Protein AF-A0A2R6T987-F1 (afdb_monomer)

Mean predicted aligned error: 4.91 Å

Sequence (135 aa):
MEARSQEVLDRIGKDTTLEQVKEFVEMAKDVGLDVLCSFMFPHPFDTKETIEEQKEFMKELSEMGAKETMSFTIPYPETYYYEYLDELGINFFADSWDEFDAKHLIIDTKNLTKQELEQELKDLVDEVGLETFKT

pLDDT: mean 88.01, std 11.92, range [30.66, 97.44]

Solvent-accessible surface area (backbone atoms only — not comparable to full-atom values): 7847 Å² total; per-residue (Å²): 90,56,63,66,47,60,71,56,28,54,74,73,70,43,98,70,52,73,65,59,50,51,54,48,48,51,58,37,45,76,74,71,45,88,46,78,46,41,30,49,41,72,56,49,81,45,43,76,63,53,49,50,53,32,48,55,48,54,44,52,43,43,75,69,63,37,43,78,47,76,34,30,53,66,63,47,85,95,32,72,58,44,76,38,22,79,83,48,31,43,50,76,60,74,96,50,78,82,51,75,66,34,78,44,88,38,46,33,32,70,70,37,52,48,71,54,49,53,50,52,48,51,52,42,34,71,71,64,64,58,83,74,83,80,126

Structure (mmCIF, N/CA/C/O backbone):
data_AF-A0A2R6T987-F1
#
_entry.id   AF-A0A2R6T987-F1
#
loop_
_atom_site.group_PDB
_atom_site.id
_atom_site.type_symbol
_atom_site.label_atom_id
_atom_site.label_alt_id
_atom_site.label_comp_id
_atom_site.label_asym_id
_atom_site.label_entity_id
_atom_site.label_seq_id
_atom_site.pdbx_PDB_ins_code
_atom_site.Cartn_x
_atom_site.Cartn_y
_atom_site.Cartn_z
_atom_site.occupancy
_atom_site.B_iso_or_equiv
_atom_site.auth_seq_id
_atom_site.auth_comp_id
_atom_site.auth_asym_id
_atom_site.auth_atom_id
_atom_site.pdbx_PDB_model_num
ATOM 1 N N . MET A 1 1 ? -10.369 -2.923 0.483 1.00 58.88 1 MET A N 1
ATOM 2 C CA . MET A 1 1 ? -10.355 -1.527 0.012 1.00 58.88 1 MET A CA 1
ATOM 3 C C . MET A 1 1 ? -8.984 -1.285 -0.567 1.00 58.88 1 MET A C 1
ATOM 5 O O . MET A 1 1 ? -8.038 -1.073 0.166 1.00 58.88 1 MET A O 1
ATOM 9 N N . GLU A 1 2 ? -8.867 -1.350 -1.879 1.00 67.00 2 GLU A N 1
ATOM 10 C CA . GLU A 1 2 ? -7.562 -1.575 -2.500 1.00 67.00 2 GLU A CA 1
ATOM 11 C C . GLU A 1 2 ? -6.617 -0.366 -2.457 1.00 67.00 2 GLU A C 1
ATOM 13 O O . GLU A 1 2 ? -5.408 -0.542 -2.332 1.00 67.00 2 GLU A O 1
ATOM 18 N N . ALA A 1 3 ? -7.157 0.852 -2.531 1.00 60.28 3 ALA A N 1
ATOM 19 C CA . ALA A 1 3 ? -6.399 2.099 -2.612 1.00 60.28 3 ALA A CA 1
ATOM 20 C C . ALA A 1 3 ? -7.147 3.250 -1.921 1.00 60.28 3 ALA A C 1
ATOM 22 O O . ALA A 1 3 ? -8.367 3.179 -1.760 1.00 60.28 3 ALA A O 1
ATOM 23 N N . ARG A 1 4 ? -6.429 4.324 -1.555 1.00 72.12 4 ARG A N 1
ATOM 24 C CA . ARG A 1 4 ? -7.049 5.606 -1.170 1.00 72.12 4 ARG A CA 1
ATOM 25 C C . ARG A 1 4 ? -7.324 6.501 -2.377 1.00 72.12 4 ARG A C 1
ATOM 27 O O . ARG A 1 4 ? -8.366 7.136 -2.436 1.00 72.12 4 ARG A O 1
ATOM 34 N N . SER A 1 5 ? -6.372 6.633 -3.297 1.00 75.12 5 SER A N 1
ATOM 35 C CA . SER A 1 5 ? -6.511 7.604 -4.384 1.00 75.12 5 SER A CA 1
ATOM 36 C C . SER A 1 5 ? -7.767 7.295 -5.199 1.00 75.12 5 SER A C 1
ATOM 38 O O . SER A 1 5 ? -7.882 6.201 -5.750 1.00 75.12 5 SER A O 1
ATOM 40 N N . GLN A 1 6 ? -8.705 8.247 -5.273 1.00 73.94 6 GLN A N 1
ATOM 41 C CA . GLN A 1 6 ? -9.917 8.072 -6.077 1.00 73.94 6 GLN A CA 1
ATOM 42 C C . GLN A 1 6 ? -9.547 7.865 -7.548 1.00 73.94 6 GLN A C 1
ATOM 44 O O . GLN A 1 6 ? -10.148 7.038 -8.215 1.00 73.94 6 GLN A O 1
ATOM 49 N N . GLU A 1 7 ? -8.483 8.516 -8.027 1.00 72.50 7 GLU A N 1
ATOM 50 C CA . GLU A 1 7 ? -7.944 8.265 -9.365 1.00 72.50 7 GLU A CA 1
ATOM 51 C C . GLU A 1 7 ? -7.487 6.809 -9.529 1.00 72.50 7 GLU A C 1
ATOM 53 O O . GLU A 1 7 ? -7.749 6.197 -10.564 1.00 72.50 7 GLU A O 1
ATOM 58 N N . VAL A 1 8 ? -6.829 6.232 -8.519 1.00 68.50 8 VAL A N 1
ATOM 59 C CA . VAL A 1 8 ? -6.446 4.814 -8.542 1.00 68.50 8 VAL A CA 1
ATOM 60 C C . VAL A 1 8 ? -7.688 3.925 -8.495 1.00 68.50 8 VAL A C 1
ATOM 62 O O . VAL A 1 8 ? -7.793 3.029 -9.326 1.00 68.50 8 VAL A O 1
ATOM 65 N N . LEU A 1 9 ? -8.642 4.189 -7.594 1.00 71.75 9 LEU A N 1
ATOM 66 C CA . LEU A 1 9 ? -9.908 3.452 -7.468 1.00 71.75 9 LEU A CA 1
ATOM 67 C C . LEU A 1 9 ? -10.704 3.447 -8.782 1.00 71.75 9 LEU A C 1
ATOM 69 O O . LEU A 1 9 ? -11.111 2.381 -9.249 1.00 71.75 9 LEU A O 1
ATOM 73 N N . ASP A 1 10 ? -10.843 4.606 -9.420 1.00 74.44 10 ASP A N 1
ATOM 74 C CA . ASP A 1 10 ? -11.528 4.770 -10.701 1.00 74.44 10 ASP A CA 1
ATOM 75 C C . ASP A 1 10 ? -10.809 3.985 -11.809 1.00 74.44 10 ASP A C 1
ATOM 77 O O . ASP A 1 10 ? -11.446 3.290 -12.605 1.00 74.44 10 ASP A O 1
ATOM 81 N N . ARG A 1 11 ? -9.469 4.032 -11.839 1.00 69.19 11 ARG A N 1
ATOM 82 C CA . ARG A 1 11 ? -8.652 3.308 -12.829 1.00 69.19 11 ARG A CA 1
ATOM 83 C C . ARG A 1 11 ? -8.675 1.794 -12.647 1.00 69.19 11 ARG A C 1
ATOM 85 O O . ARG A 1 11 ? -8.593 1.081 -13.644 1.00 69.19 11 ARG A O 1
ATOM 92 N N . ILE A 1 12 ? -8.815 1.298 -11.418 1.00 69.06 12 ILE A N 1
ATOM 93 C CA . ILE A 1 12 ? -9.019 -0.136 -11.147 1.00 69.06 12 ILE A CA 1
ATOM 94 C C . ILE A 1 12 ? -10.503 -0.545 -11.233 1.00 69.06 12 ILE A C 1
ATOM 96 O O . ILE A 1 12 ? -10.845 -1.691 -10.940 1.00 69.06 12 ILE A O 1
ATOM 100 N N . GLY A 1 13 ? -11.392 0.374 -11.631 1.00 63.22 13 GLY A N 1
ATOM 101 C CA . GLY A 1 13 ? -12.810 0.108 -11.878 1.00 63.22 13 GLY A CA 1
ATOM 102 C C . GLY A 1 13 ? -13.654 -0.082 -10.616 1.00 63.22 13 GLY A C 1
ATOM 103 O O . GLY A 1 13 ? -14.635 -0.830 -10.643 1.00 63.22 13 GLY A O 1
ATOM 104 N N . LYS A 1 14 ? -13.278 0.545 -9.495 1.00 68.25 14 LYS A N 1
ATOM 105 C CA . LYS A 1 14 ? -14.034 0.512 -8.236 1.00 68.25 14 LYS A CA 1
ATOM 106 C C . LYS A 1 14 ? -14.879 1.773 -8.087 1.00 68.25 14 LYS A C 1
ATOM 108 O O . LYS A 1 14 ? -14.351 2.859 -7.901 1.00 68.25 14 LYS A O 1
ATOM 113 N N . ASP A 1 15 ? -16.196 1.595 -8.081 1.00 72.38 15 ASP A N 1
ATOM 114 C CA . ASP A 1 15 ? -17.166 2.648 -7.759 1.00 72.38 15 ASP A CA 1
ATOM 115 C C . ASP A 1 15 ? -17.361 2.715 -6.233 1.00 72.38 15 ASP A C 1
ATOM 117 O O . ASP A 1 15 ? -18.345 2.232 -5.671 1.00 72.38 15 ASP A O 1
ATOM 121 N N . THR A 1 16 ? -16.323 3.155 -5.523 1.00 76.31 16 THR A N 1
ATOM 122 C CA . THR A 1 16 ? -16.335 3.329 -4.063 1.00 76.31 16 THR A CA 1
ATOM 123 C C . THR A 1 16 ? -15.615 4.622 -3.722 1.00 76.31 16 THR A C 1
ATOM 125 O O . THR A 1 16 ? -14.523 4.853 -4.237 1.00 76.31 16 THR A O 1
ATOM 128 N N . THR A 1 17 ? -16.210 5.446 -2.861 1.00 81.75 17 THR A N 1
ATOM 129 C CA . THR A 1 17 ? -15.599 6.695 -2.386 1.00 81.75 17 THR A CA 1
ATOM 130 C C . THR A 1 17 ? -14.996 6.538 -0.995 1.00 81.75 17 THR A C 1
ATOM 132 O O . TH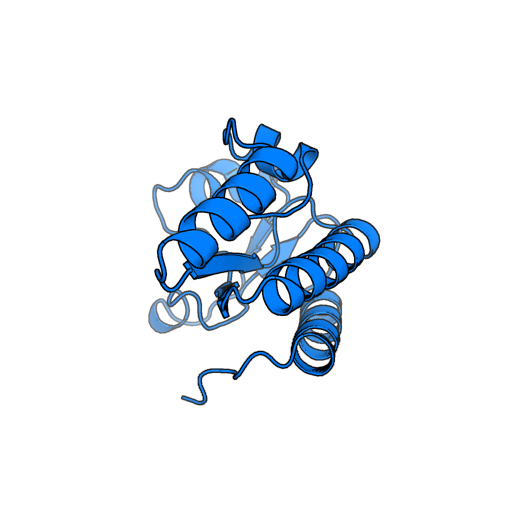R A 1 17 ? -15.363 5.646 -0.224 1.00 81.75 17 THR A O 1
ATOM 135 N N . LEU A 1 18 ? -14.078 7.437 -0.642 1.00 83.69 18 LEU A N 1
ATOM 136 C CA . LEU A 1 18 ? -13.470 7.465 0.690 1.00 83.69 18 LEU A CA 1
ATOM 137 C C . LEU A 1 18 ? -14.497 7.744 1.788 1.00 83.69 18 LEU A C 1
ATOM 139 O O . LEU A 1 18 ? -14.413 7.166 2.870 1.00 83.69 18 LEU A O 1
ATOM 143 N N . GLU A 1 19 ? -15.493 8.579 1.504 1.00 86.69 19 GLU A N 1
ATOM 144 C CA . GLU A 1 19 ? -16.604 8.859 2.413 1.00 86.69 19 GLU A CA 1
ATOM 145 C C . GLU A 1 19 ? -17.434 7.602 2.674 1.00 86.69 19 GLU A C 1
ATOM 147 O O . GLU A 1 19 ? -17.704 7.289 3.829 1.00 86.69 19 GLU A O 1
ATOM 152 N N . GLN A 1 20 ? -17.759 6.827 1.632 1.00 88.69 20 GLN A N 1
ATOM 153 C CA . GLN A 1 20 ? -18.503 5.573 1.792 1.00 88.69 20 GLN A CA 1
ATOM 154 C C . GLN A 1 20 ? -17.757 4.569 2.675 1.00 88.69 20 GLN A C 1
ATOM 156 O O . GLN A 1 20 ? -18.379 3.847 3.454 1.00 88.69 20 GLN A O 1
ATOM 161 N N . VAL A 1 21 ? -16.426 4.519 2.574 1.00 90.62 21 VAL A N 1
ATOM 162 C CA . VAL A 1 21 ? -15.601 3.670 3.441 1.00 90.62 21 VAL A CA 1
ATOM 163 C C . VAL A 1 21 ? -15.700 4.133 4.891 1.00 90.62 21 VAL A C 1
ATOM 165 O O . VAL A 1 21 ? -15.940 3.305 5.767 1.00 90.62 21 VAL A O 1
ATOM 168 N N . LYS A 1 22 ? -15.526 5.431 5.157 1.00 92.62 22 LYS A N 1
ATOM 169 C CA . LYS A 1 22 ? -15.593 5.981 6.520 1.00 92.62 22 LYS A CA 1
ATOM 170 C C . LYS A 1 22 ? -16.968 5.753 7.145 1.00 92.62 22 LYS A C 1
ATOM 172 O O . LYS A 1 22 ? -17.044 5.232 8.254 1.00 92.62 22 LYS A O 1
ATOM 177 N N . GLU A 1 23 ? -18.037 6.053 6.409 1.00 94.19 23 GLU A N 1
ATOM 178 C CA . GLU A 1 23 ? -19.414 5.797 6.844 1.00 94.19 23 GLU A CA 1
ATOM 179 C C . GLU A 1 23 ? -19.635 4.309 7.148 1.00 94.19 23 GLU A C 1
ATOM 181 O O . GLU A 1 23 ? -20.246 3.960 8.157 1.00 94.19 23 GLU A O 1
ATOM 186 N N . PHE A 1 24 ? -19.108 3.408 6.311 1.00 93.50 24 PHE A N 1
ATOM 187 C CA . PHE A 1 24 ? -19.188 1.971 6.565 1.00 93.50 24 PHE A CA 1
ATOM 188 C C . PHE A 1 24 ? -18.460 1.565 7.850 1.00 93.50 24 PHE A C 1
ATOM 190 O O . PHE A 1 24 ? -19.014 0.788 8.631 1.00 93.50 24 PHE A O 1
ATOM 197 N N . VAL A 1 25 ? -17.244 2.077 8.077 1.00 95.19 25 VAL A N 1
ATOM 198 C CA . VAL A 1 25 ? -16.495 1.804 9.310 1.00 95.19 25 VAL A CA 1
ATOM 199 C C . VAL A 1 25 ? -17.301 2.272 10.514 1.00 95.19 25 VAL A C 1
ATOM 201 O O . VAL A 1 25 ? -17.557 1.465 11.402 1.00 95.19 25 VAL A O 1
ATOM 204 N N . GLU A 1 26 ? -17.765 3.520 10.519 1.00 96.06 26 GLU A N 1
ATOM 205 C CA . GLU A 1 26 ? -18.559 4.088 11.613 1.00 96.06 26 GLU A CA 1
ATOM 206 C C . GLU A 1 26 ? -19.800 3.234 11.914 1.00 96.06 26 GLU A C 1
ATOM 208 O O . GLU A 1 26 ? -19.954 2.730 13.029 1.00 96.06 26 GLU A O 1
ATOM 213 N N . MET A 1 27 ? -20.621 2.949 10.897 1.00 97.12 27 MET A N 1
ATOM 214 C CA . MET A 1 27 ? -21.828 2.131 11.054 1.00 97.12 27 MET A CA 1
ATOM 215 C C . MET A 1 27 ? -21.529 0.721 11.578 1.00 97.12 27 MET A C 1
ATOM 217 O O . MET A 1 27 ? -22.274 0.194 12.405 1.00 97.12 27 MET A O 1
ATOM 221 N N . ALA A 1 28 ? -20.461 0.083 11.093 1.00 96.44 28 ALA A N 1
ATOM 222 C CA . ALA A 1 28 ? -20.080 -1.256 11.528 1.00 96.44 28 ALA A CA 1
ATOM 223 C C . ALA A 1 28 ? -19.586 -1.257 12.983 1.00 96.44 28 ALA A C 1
ATOM 225 O O . ALA A 1 28 ? -19.949 -2.152 13.755 1.00 96.44 28 ALA A O 1
ATOM 226 N N . LYS A 1 29 ? -18.807 -0.246 13.385 1.00 95.12 29 LYS A N 1
ATOM 227 C CA . LYS A 1 29 ? -18.343 -0.097 14.769 1.00 95.12 29 LYS A CA 1
ATOM 228 C C . LYS A 1 29 ? -19.497 0.184 15.731 1.00 95.12 29 LYS A C 1
ATOM 230 O O . LYS A 1 29 ? -19.518 -0.420 16.804 1.00 95.12 29 LYS A O 1
ATOM 235 N N . ASP A 1 30 ? -20.476 0.994 15.334 1.00 96.38 30 ASP A N 1
ATOM 236 C CA . ASP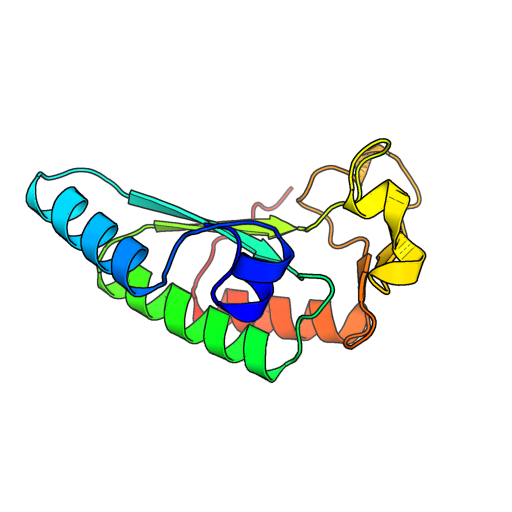 A 1 30 ? -21.659 1.320 16.146 1.00 96.38 30 ASP A CA 1
ATOM 237 C C . ASP A 1 30 ? -22.487 0.088 16.532 1.00 96.38 30 ASP A C 1
ATOM 239 O O . ASP A 1 30 ? -23.054 0.019 17.625 1.00 96.38 30 ASP A O 1
ATOM 243 N N . VAL A 1 31 ? -22.529 -0.922 15.660 1.00 97.44 31 VAL A N 1
ATOM 244 C CA . VAL A 1 31 ? -23.224 -2.192 15.927 1.00 97.44 31 VAL A CA 1
ATOM 245 C C . VAL A 1 31 ? -22.315 -3.266 16.539 1.00 97.44 31 VAL A C 1
ATOM 247 O O . VAL A 1 31 ? -22.745 -4.406 16.723 1.00 97.44 31 VAL A O 1
ATOM 250 N N . GLY A 1 32 ? -21.072 -2.917 16.885 1.00 95.81 32 GLY A N 1
ATOM 251 C CA . GLY A 1 32 ? -20.115 -3.798 17.555 1.00 95.81 32 GLY A CA 1
ATOM 252 C C . GLY A 1 32 ? -19.405 -4.800 16.641 1.00 95.81 32 GLY A C 1
ATOM 253 O O . GLY A 1 32 ? -18.925 -5.821 17.135 1.00 95.81 32 GLY A O 1
ATOM 254 N N . LEU A 1 33 ? -19.341 -4.547 15.329 1.00 96.62 33 LEU A N 1
ATOM 255 C CA . LEU A 1 33 ? -18.579 -5.376 14.393 1.00 96.62 33 LEU A CA 1
ATOM 256 C C . LEU A 1 33 ? -17.109 -4.943 14.327 1.00 96.62 33 LEU A C 1
ATOM 258 O O . LEU A 1 33 ? -16.763 -3.766 14.442 1.00 96.62 33 LEU A O 1
ATOM 262 N N . ASP A 1 34 ? -16.233 -5.919 14.102 1.00 94.69 34 ASP A N 1
ATOM 263 C CA . ASP A 1 34 ? -14.850 -5.660 13.711 1.00 94.69 34 ASP A CA 1
ATOM 264 C C . ASP A 1 34 ? -14.787 -5.359 12.211 1.00 94.69 34 ASP A C 1
ATOM 266 O O . ASP A 1 34 ? -15.421 -6.042 11.404 1.00 94.69 34 ASP A O 1
ATOM 270 N N . VAL A 1 35 ? -13.983 -4.362 11.840 1.00 94.12 35 VAL A N 1
ATOM 271 C CA . VAL A 1 35 ? -13.757 -3.982 10.444 1.00 94.12 35 VAL A CA 1
ATOM 272 C C . VAL A 1 35 ? -12.300 -4.228 10.088 1.00 94.12 35 VAL A C 1
ATOM 274 O O . VAL A 1 35 ? -11.406 -3.822 10.827 1.00 94.12 35 VAL A O 1
ATOM 277 N N . LEU A 1 36 ? -12.075 -4.897 8.958 1.00 92.50 36 LEU A N 1
ATOM 278 C CA . LEU A 1 36 ? -10.754 -5.121 8.382 1.00 92.50 36 LEU A CA 1
ATOM 279 C C . LEU A 1 36 ? -10.666 -4.406 7.029 1.00 92.50 36 LEU A C 1
ATOM 281 O O . LEU A 1 36 ? -11.334 -4.792 6.068 1.00 92.50 36 LEU A O 1
ATOM 285 N N . CYS A 1 37 ? -9.817 -3.392 6.948 1.00 91.25 37 CYS A N 1
ATOM 286 C CA . CYS A 1 37 ? -9.485 -2.666 5.734 1.00 91.25 37 CYS A CA 1
ATOM 287 C C . CYS A 1 37 ? -8.215 -3.270 5.121 1.00 91.25 37 CYS A C 1
ATOM 289 O O . CYS A 1 37 ? -7.116 -3.094 5.637 1.00 91.25 37 CYS A O 1
ATOM 291 N N . SER A 1 38 ? -8.365 -4.024 4.033 1.00 90.12 38 SER A N 1
ATOM 292 C CA . SER A 1 38 ? -7.238 -4.599 3.283 1.00 90.12 38 SER A CA 1
ATOM 293 C C . SER A 1 38 ? -6.876 -3.727 2.091 1.00 90.12 38 SER A C 1
ATOM 295 O O . SER A 1 38 ? -7.786 -3.422 1.322 1.00 90.12 38 SER A O 1
ATOM 297 N N . PHE A 1 39 ? -5.596 -3.370 1.960 1.00 91.50 39 PHE A N 1
ATOM 298 C CA . PHE A 1 39 ? -5.012 -2.515 0.925 1.00 91.50 39 PHE A CA 1
ATOM 299 C C . PHE A 1 39 ? -4.010 -3.274 0.047 1.00 91.50 39 PHE A C 1
ATOM 301 O O . PHE A 1 39 ? -3.385 -4.240 0.490 1.00 91.50 39 PHE A O 1
ATOM 308 N N . MET A 1 40 ? -3.795 -2.774 -1.170 1.00 92.25 40 MET A N 1
ATOM 309 C CA . MET A 1 40 ? -2.704 -3.203 -2.044 1.00 92.25 40 MET A CA 1
ATOM 310 C C . MET A 1 40 ? -1.609 -2.141 -2.123 1.00 92.25 40 MET A C 1
ATOM 312 O O . MET A 1 40 ? -1.897 -0.945 -2.038 1.00 92.25 40 MET A O 1
ATOM 316 N N . PHE A 1 41 ? -0.370 -2.594 -2.315 1.00 93.94 41 PHE A N 1
ATOM 317 C CA . PHE A 1 41 ? 0.795 -1.736 -2.513 1.00 93.94 41 PHE A CA 1
ATOM 318 C C . PHE A 1 41 ? 1.843 -2.391 -3.437 1.00 93.94 41 PHE A C 1
ATOM 320 O O . PHE A 1 41 ? 2.104 -3.583 -3.308 1.00 93.94 41 PHE A O 1
ATOM 327 N N . PRO A 1 42 ? 2.514 -1.650 -4.329 1.00 94.75 42 PRO A N 1
ATOM 328 C CA . PRO A 1 42 ? 2.072 -0.368 -4.864 1.00 94.75 42 PRO A CA 1
ATOM 329 C C . PRO A 1 42 ? 0.987 -0.558 -5.925 1.00 94.75 42 PRO A C 1
ATOM 331 O O . PRO A 1 42 ? 0.818 -1.644 -6.482 1.00 94.75 42 PRO A O 1
ATOM 334 N N . HIS A 1 43 ? 0.291 0.515 -6.274 1.00 93.25 43 HIS A N 1
ATOM 335 C CA . HIS A 1 43 ? -0.515 0.585 -7.489 1.00 93.25 43 HIS A CA 1
ATOM 336 C C . HIS A 1 43 ? 0.316 1.098 -8.670 1.00 93.25 43 HIS A C 1
ATOM 338 O O . HIS A 1 43 ? 1.246 1.881 -8.475 1.00 93.25 43 HIS A O 1
ATOM 344 N N . PRO A 1 44 ? -0.024 0.729 -9.921 1.00 91.19 44 PRO A N 1
ATOM 345 C CA . PRO A 1 44 ? 0.790 1.066 -11.097 1.00 91.19 44 PRO A CA 1
ATOM 346 C C . PRO A 1 44 ? 1.040 2.568 -11.301 1.00 91.19 44 PRO A C 1
ATOM 348 O O . PRO A 1 44 ? 2.048 2.969 -11.879 1.00 91.19 44 PRO A O 1
ATOM 351 N N . PHE A 1 45 ? 0.122 3.407 -10.819 1.00 90.19 45 PHE A N 1
ATOM 352 C CA . PHE A 1 45 ? 0.175 4.860 -10.973 1.00 90.19 45 PHE A CA 1
ATOM 353 C C . PHE A 1 45 ? 0.563 5.600 -9.696 1.00 90.19 45 PHE A C 1
ATOM 355 O O . PHE A 1 45 ? 0.537 6.830 -9.700 1.00 90.19 45 PHE A O 1
ATOM 362 N N . ASP A 1 46 ? 0.926 4.882 -8.632 1.00 92.50 46 ASP A N 1
ATOM 363 C CA . ASP A 1 46 ? 1.300 5.524 -7.380 1.00 92.50 46 ASP A CA 1
ATOM 364 C C . ASP A 1 46 ? 2.488 6.464 -7.561 1.00 92.50 46 ASP A C 1
ATOM 366 O O . ASP A 1 46 ? 3.411 6.221 -8.342 1.00 92.50 46 ASP A O 1
ATOM 370 N N . THR A 1 47 ? 2.449 7.562 -6.824 1.00 94.44 47 THR A N 1
ATOM 371 C CA . THR A 1 47 ? 3.556 8.489 -6.627 1.00 94.44 47 THR A CA 1
ATOM 372 C C . THR A 1 47 ? 3.868 8.538 -5.134 1.00 94.44 47 THR A C 1
ATOM 374 O O . THR A 1 47 ? 3.107 8.031 -4.311 1.00 94.44 47 THR A O 1
ATOM 377 N N . LYS A 1 48 ? 4.972 9.187 -4.748 1.00 94.19 48 LYS A N 1
ATOM 378 C CA . LYS A 1 48 ? 5.261 9.414 -3.319 1.00 94.19 48 LYS A CA 1
ATOM 379 C C . LYS A 1 48 ? 4.129 10.175 -2.623 1.00 94.19 48 LYS A C 1
ATOM 381 O O . LYS A 1 48 ? 3.831 9.903 -1.471 1.00 94.19 48 LYS A O 1
ATOM 386 N N . GLU A 1 49 ? 3.475 11.087 -3.342 1.00 94.00 49 GLU A N 1
ATOM 387 C CA . GLU A 1 49 ? 2.336 11.856 -2.837 1.00 94.00 49 GLU A CA 1
ATOM 388 C C . GLU A 1 49 ? 1.113 10.964 -2.595 1.00 94.00 49 GLU A C 1
ATOM 390 O O . GLU A 1 49 ? 0.576 10.978 -1.494 1.00 94.00 49 GLU A O 1
ATOM 395 N N . THR A 1 50 ? 0.713 10.123 -3.557 1.00 91.62 50 THR A N 1
ATOM 396 C CA . THR A 1 50 ? -0.466 9.250 -3.373 1.00 91.62 50 THR A CA 1
ATOM 397 C C . THR A 1 50 ? -0.240 8.179 -2.309 1.00 91.62 50 THR A C 1
ATOM 399 O O . THR A 1 50 ? -1.176 7.800 -1.604 1.00 91.62 50 THR A O 1
ATOM 402 N N . ILE A 1 51 ? 1.002 7.706 -2.166 1.00 93.75 51 ILE A N 1
ATOM 403 C CA . ILE A 1 51 ? 1.397 6.798 -1.089 1.00 93.75 51 ILE A CA 1
ATOM 404 C C . ILE A 1 51 ? 1.299 7.506 0.264 1.00 93.75 51 ILE A C 1
ATOM 406 O O . ILE A 1 51 ? 0.758 6.934 1.207 1.00 93.75 51 ILE A O 1
ATOM 410 N N . GLU A 1 52 ? 1.773 8.748 0.371 1.00 92.94 52 GLU A N 1
ATOM 411 C CA . GLU A 1 52 ? 1.664 9.524 1.608 1.00 92.94 52 GLU A CA 1
ATOM 412 C C . GLU A 1 52 ? 0.202 9.762 1.997 1.00 92.94 52 GLU A C 1
ATOM 414 O O . GLU A 1 52 ? -0.200 9.484 3.127 1.00 92.94 52 GLU A O 1
ATOM 419 N N . GLU A 1 53 ? -0.635 10.153 1.036 1.00 91.44 53 GLU A N 1
ATOM 420 C CA . GLU A 1 53 ? -2.075 10.262 1.249 1.00 91.44 53 GLU A CA 1
ATOM 421 C C . GLU A 1 53 ? -2.658 8.934 1.762 1.00 91.44 53 GLU A C 1
ATOM 423 O O . GLU A 1 53 ? -3.458 8.925 2.702 1.00 91.44 53 GLU A O 1
ATOM 428 N N . GLN A 1 54 ? -2.268 7.798 1.163 1.00 91.56 54 GLN A N 1
ATOM 429 C CA . GLN A 1 54 ? -2.698 6.466 1.595 1.00 91.56 54 GLN A CA 1
ATOM 430 C C . GLN A 1 54 ? -2.300 6.183 3.050 1.00 91.56 54 GLN A C 1
ATOM 432 O O . GLN A 1 54 ? -3.150 5.704 3.804 1.00 91.56 54 GLN A O 1
ATOM 437 N N . LYS A 1 55 ? -1.074 6.531 3.470 1.00 91.56 55 LYS A N 1
ATOM 438 C CA . LYS A 1 55 ? -0.625 6.404 4.870 1.00 91.56 55 LYS A CA 1
ATOM 439 C C . LYS A 1 55 ? -1.533 7.187 5.819 1.00 91.56 55 LYS A C 1
ATOM 441 O O . LYS A 1 55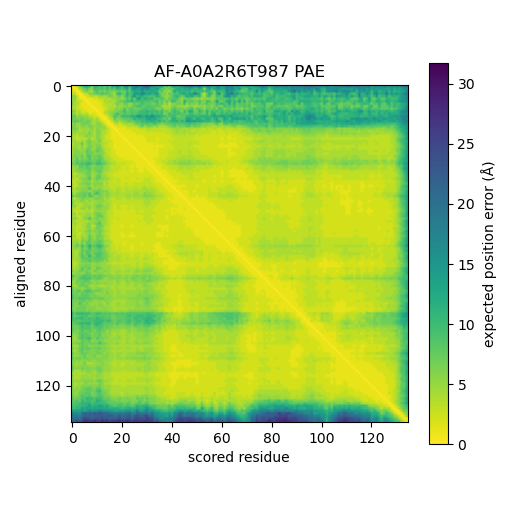 ? -1.983 6.637 6.825 1.00 91.56 55 LYS A O 1
ATOM 446 N N . GLU A 1 56 ? -1.835 8.448 5.504 1.00 92.69 56 GLU A N 1
ATOM 447 C CA . GLU A 1 56 ? -2.716 9.290 6.328 1.00 92.69 56 GLU A CA 1
ATOM 448 C C . GLU A 1 56 ? -4.110 8.677 6.484 1.00 92.69 56 GLU A C 1
ATOM 450 O O . GLU A 1 56 ? -4.686 8.676 7.570 1.00 92.69 56 GLU A O 1
ATOM 455 N N . PHE A 1 57 ? -4.646 8.098 5.413 1.00 92.50 57 PHE A N 1
ATOM 456 C CA . PHE A 1 57 ? -5.960 7.468 5.456 1.00 92.50 57 PHE A CA 1
ATOM 457 C C . PHE A 1 57 ? -5.995 6.179 6.253 1.00 92.50 57 PHE A C 1
ATOM 459 O O . PHE A 1 57 ? -6.962 5.924 6.962 1.00 92.50 57 PHE A O 1
ATOM 466 N N . MET A 1 58 ? -4.950 5.363 6.138 1.00 92.62 58 MET A N 1
ATOM 467 C CA . MET A 1 58 ? -4.820 4.158 6.948 1.00 92.62 58 MET A CA 1
ATOM 468 C C . MET A 1 58 ? -4.826 4.516 8.434 1.00 92.62 58 MET A C 1
ATOM 470 O O . MET A 1 58 ? -5.552 3.892 9.199 1.00 92.62 58 MET A O 1
ATOM 474 N N . LYS A 1 59 ? -4.106 5.576 8.828 1.00 92.12 59 LYS A N 1
ATOM 475 C CA . LYS A 1 59 ? -4.138 6.091 10.205 1.00 92.12 59 LYS A CA 1
ATOM 476 C C . LYS A 1 59 ? -5.536 6.547 10.613 1.00 92.12 59 LYS A C 1
ATOM 478 O O . LYS A 1 59 ? -6.003 6.159 11.677 1.00 92.12 59 LYS A O 1
ATOM 483 N N . GLU A 1 60 ? -6.218 7.308 9.759 1.00 93.50 60 GLU A N 1
ATOM 484 C CA . GLU A 1 60 ? -7.582 7.776 10.029 1.00 93.50 60 GLU A CA 1
ATOM 485 C C . GLU A 1 60 ? -8.554 6.606 10.271 1.00 93.50 60 GLU A C 1
ATOM 487 O O . GLU A 1 60 ? -9.326 6.625 11.227 1.00 93.50 60 GLU A O 1
ATOM 492 N N . LEU A 1 61 ? -8.497 5.548 9.457 1.00 93.19 61 LEU A N 1
ATOM 493 C CA . LEU A 1 61 ? -9.344 4.363 9.648 1.00 93.19 61 LEU A CA 1
ATOM 494 C C . LEU A 1 61 ? -8.986 3.589 10.923 1.00 93.19 61 LEU A C 1
ATOM 496 O O . LEU A 1 61 ? -9.886 3.089 11.607 1.00 93.19 61 LEU A O 1
ATOM 500 N N . SER A 1 62 ? -7.702 3.542 11.271 1.00 92.12 62 SER A N 1
ATOM 501 C CA . SER A 1 62 ? -7.226 2.916 12.505 1.00 92.12 62 SER A CA 1
ATOM 502 C C . SER A 1 62 ? -7.746 3.663 13.733 1.00 92.12 62 SER A C 1
ATOM 504 O O . SER A 1 62 ? -8.253 3.057 14.679 1.00 92.12 62 SER A O 1
ATOM 506 N N . GLU A 1 63 ? -7.731 4.999 13.687 1.00 93.88 63 GLU A N 1
ATOM 507 C CA . GLU A 1 63 ? -8.314 5.874 14.711 1.00 93.88 63 GLU A CA 1
ATOM 508 C C . GLU A 1 63 ? -9.834 5.687 14.842 1.00 93.88 63 GLU A C 1
ATOM 510 O O . GLU A 1 63 ? -10.374 5.766 15.949 1.00 93.88 63 GLU A O 1
ATOM 515 N N . MET A 1 64 ? -10.524 5.353 13.746 1.00 94.81 64 MET A N 1
ATOM 516 C CA . MET A 1 64 ? -11.939 4.953 13.748 1.00 94.81 64 MET A CA 1
ATOM 517 C C . MET A 1 64 ? -12.171 3.526 14.284 1.00 94.81 64 MET A C 1
ATOM 519 O O . MET A 1 64 ? -13.313 3.089 14.425 1.00 94.81 64 MET A O 1
ATOM 523 N N . GLY A 1 65 ? -11.114 2.781 14.615 1.00 92.75 65 GLY A N 1
ATOM 524 C CA . GLY A 1 65 ? -11.189 1.437 15.187 1.00 92.75 65 GLY A CA 1
ATOM 525 C C . GLY A 1 65 ? -11.327 0.313 14.158 1.00 92.75 65 GLY A C 1
ATOM 526 O O . GLY A 1 65 ? -11.778 -0.787 14.523 1.00 92.75 65 GLY A O 1
ATOM 527 N N . ALA A 1 66 ? -10.973 0.580 12.896 1.00 93.56 66 ALA A N 1
ATOM 528 C CA . ALA A 1 66 ? -10.711 -0.456 11.907 1.00 93.56 66 ALA A CA 1
ATOM 529 C C . ALA A 1 66 ? -9.335 -1.101 12.153 1.00 93.56 66 ALA A C 1
ATOM 531 O O . ALA A 1 66 ? -8.487 -0.566 12.859 1.00 93.56 66 ALA A O 1
ATOM 532 N N . LYS A 1 67 ? -9.143 -2.298 11.603 1.00 91.81 67 LYS A N 1
ATOM 533 C CA . LYS A 1 67 ? -7.839 -2.960 11.501 1.00 91.81 67 LYS A CA 1
ATOM 534 C C . LYS A 1 67 ? -7.382 -2.887 10.056 1.00 91.81 67 LYS A C 1
ATOM 536 O O . LYS A 1 67 ? -8.193 -3.101 9.155 1.00 91.81 67 LYS A O 1
ATOM 541 N N . GLU A 1 68 ? -6.099 -2.682 9.825 1.00 90.25 68 GLU A N 1
ATOM 542 C CA . GLU A 1 68 ? -5.528 -2.606 8.486 1.00 90.25 68 GLU A CA 1
ATOM 543 C C . GLU A 1 68 ? -4.732 -3.867 8.137 1.00 90.25 68 GLU A C 1
ATOM 545 O O . GLU A 1 68 ? -4.064 -4.469 8.976 1.00 90.25 68 GLU A O 1
ATOM 550 N N . THR A 1 69 ? -4.772 -4.258 6.867 1.00 90.81 69 THR A N 1
ATOM 551 C CA . THR A 1 69 ? -3.832 -5.225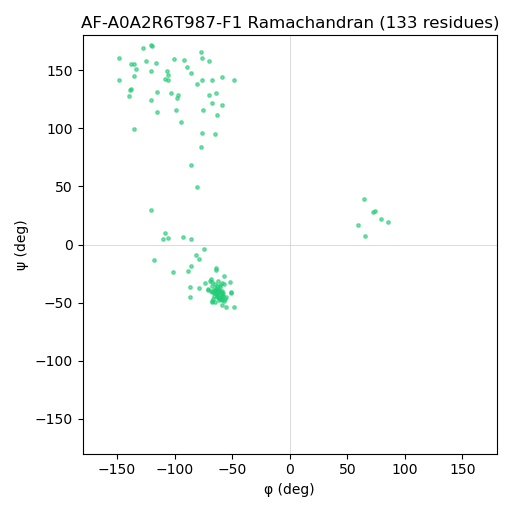 6.281 1.00 90.81 69 THR A CA 1
ATOM 552 C C . THR A 1 69 ? -3.363 -4.716 4.937 1.00 90.81 69 THR A C 1
ATOM 554 O O . THR A 1 69 ? -4.065 -3.952 4.278 1.00 90.81 69 THR A O 1
ATOM 557 N N . MET A 1 70 ? -2.191 -5.170 4.511 1.00 90.75 70 MET A N 1
ATOM 558 C CA . MET A 1 70 ? -1.642 -4.818 3.213 1.00 90.75 70 MET A CA 1
ATOM 559 C C . MET A 1 70 ? -1.081 -6.056 2.524 1.00 90.75 70 MET A C 1
ATOM 561 O O . MET A 1 70 ? -0.565 -6.965 3.177 1.00 90.75 70 MET A O 1
ATOM 565 N N . SER A 1 71 ? -1.211 -6.109 1.207 1.00 92.88 71 SER A N 1
ATOM 566 C CA . SER A 1 71 ? -0.636 -7.153 0.360 1.00 92.88 71 SER A CA 1
ATOM 567 C C . SER A 1 71 ? 0.037 -6.518 -0.845 1.00 92.88 71 SER A C 1
ATOM 569 O O . SER A 1 71 ? -0.361 -5.435 -1.282 1.00 92.88 71 SER A O 1
ATOM 571 N N . PHE A 1 72 ? 1.067 -7.172 -1.376 1.00 95.12 72 PHE A N 1
ATOM 572 C CA . PHE A 1 72 ? 1.741 -6.640 -2.550 1.00 95.12 72 PHE A CA 1
ATOM 573 C C . PHE A 1 72 ? 0.921 -6.868 -3.810 1.00 95.12 72 PHE A C 1
ATOM 575 O O . PHE A 1 72 ? 0.314 -7.925 -3.990 1.00 95.12 72 PHE A O 1
ATOM 582 N N . THR A 1 73 ? 0.927 -5.878 -4.696 1.00 94.38 73 THR A N 1
ATOM 583 C CA . THR A 1 73 ? 0.347 -6.017 -6.028 1.00 94.38 73 THR A CA 1
ATOM 584 C C . THR A 1 73 ? 1.171 -7.005 -6.840 1.00 94.38 73 THR A C 1
ATOM 586 O O . THR A 1 73 ? 2.362 -6.795 -7.065 1.00 94.38 73 THR A O 1
ATOM 589 N N . ILE A 1 74 ? 0.520 -8.067 -7.315 1.00 94.06 74 ILE A N 1
ATOM 590 C CA . ILE A 1 74 ? 1.142 -9.112 -8.126 1.00 94.06 74 ILE A CA 1
ATO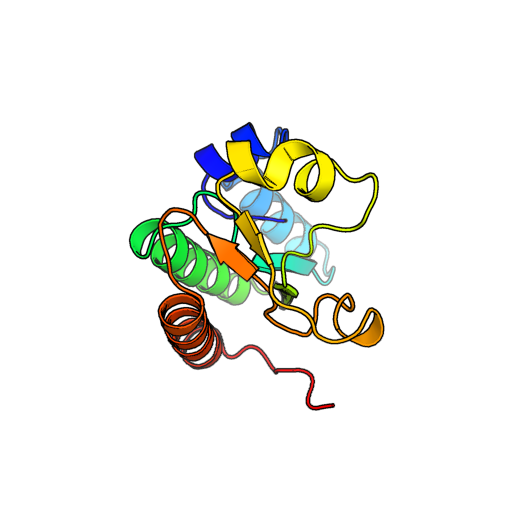M 591 C C . ILE A 1 74 ? 0.432 -9.190 -9.484 1.00 94.06 74 ILE A C 1
ATOM 593 O O . ILE A 1 74 ? -0.784 -9.402 -9.523 1.00 94.06 74 ILE A O 1
ATOM 597 N N . PRO A 1 75 ? 1.156 -9.058 -10.610 1.00 93.12 75 PRO A N 1
ATOM 598 C CA . PRO A 1 75 ? 0.598 -9.308 -11.931 1.00 93.12 75 PRO A CA 1
ATOM 599 C C . PRO A 1 75 ? 0.502 -10.822 -12.155 1.00 93.12 75 PRO A C 1
ATOM 601 O O . PRO A 1 75 ? 1.394 -11.446 -12.720 1.00 93.12 75 PRO A O 1
ATOM 604 N N . TYR A 1 76 ? -0.570 -1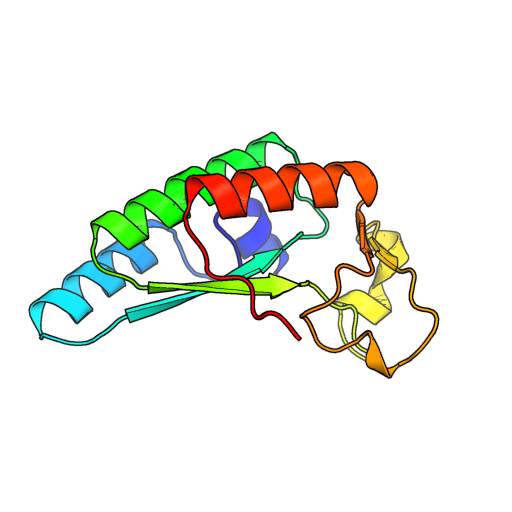1.447 -11.674 1.00 92.00 76 TYR A N 1
ATOM 605 C CA . TYR A 1 76 ? -0.798 -12.875 -11.898 1.00 92.00 76 TYR A CA 1
ATOM 606 C C . TYR A 1 76 ? -1.083 -13.168 -13.379 1.00 92.00 76 TYR A C 1
ATOM 608 O O . TYR A 1 76 ? -1.820 -12.395 -13.997 1.00 92.00 76 TYR A O 1
ATOM 616 N N . PRO A 1 77 ? -0.576 -14.280 -13.949 1.00 90.25 77 PRO A N 1
ATOM 617 C CA . PRO A 1 77 ? -0.899 -14.679 -15.317 1.00 90.25 77 PRO A CA 1
ATOM 618 C C . PRO A 1 77 ? -2.407 -14.650 -15.587 1.00 90.25 77 PRO A C 1
ATOM 620 O O . PRO A 1 77 ? -3.196 -15.011 -14.717 1.00 90.25 77 PRO A O 1
ATOM 623 N N . GLU A 1 78 ? -2.790 -14.214 -16.789 1.00 88.81 78 GLU A N 1
ATOM 624 C CA . GLU A 1 78 ? -4.192 -14.063 -17.232 1.00 88.81 78 GLU A CA 1
ATOM 625 C C . GLU A 1 78 ? -5.012 -12.995 -16.477 1.00 88.81 78 GLU A C 1
ATOM 627 O O . GLU A 1 78 ? -6.217 -12.869 -16.689 1.00 88.81 78 GLU A O 1
ATOM 632 N N . THR A 1 79 ? -4.389 -12.193 -15.607 1.00 90.81 79 THR A N 1
ATOM 633 C CA . THR A 1 79 ? -5.041 -11.007 -15.031 1.00 90.81 79 THR A CA 1
ATOM 634 C C . THR A 1 79 ? -4.760 -9.760 -15.855 1.00 90.81 79 THR A C 1
ATOM 636 O O . THR A 1 79 ? -3.743 -9.666 -16.538 1.00 90.81 79 THR A O 1
ATOM 639 N N . TYR A 1 80 ? -5.616 -8.747 -15.706 1.00 90.06 80 TYR A N 1
ATOM 640 C CA . TYR A 1 80 ? -5.443 -7.441 -16.344 1.00 90.06 80 TYR A CA 1
ATOM 641 C C . TYR A 1 80 ? -4.045 -6.839 -16.106 1.00 90.06 80 TYR A C 1
ATOM 643 O O . TYR A 1 80 ? -3.419 -6.330 -17.027 1.00 90.06 80 TYR A O 1
ATOM 651 N N . TYR A 1 81 ? -3.495 -6.948 -14.893 1.00 91.38 81 TYR A N 1
ATOM 652 C CA . TYR A 1 81 ? -2.148 -6.434 -14.622 1.00 91.38 81 TYR A CA 1
ATOM 653 C C . TYR A 1 81 ? -1.057 -7.166 -15.400 1.00 91.38 81 TYR A C 1
ATOM 655 O O . TYR A 1 81 ? -0.091 -6.529 -15.800 1.00 91.38 81 TYR A O 1
ATOM 663 N N . TYR A 1 82 ? -1.214 -8.466 -15.647 1.00 92.12 82 TYR A N 1
ATOM 664 C CA . TYR A 1 82 ? -0.258 -9.237 -16.440 1.00 92.12 82 TYR A CA 1
ATOM 665 C C . TYR A 1 82 ? -0.433 -9.022 -17.946 1.00 92.12 82 TYR A C 1
ATOM 667 O O . TYR A 1 82 ? 0.551 -8.942 -18.675 1.00 92.12 82 TYR A O 1
ATOM 675 N N . GLU A 1 83 ? -1.675 -8.899 -18.419 1.00 93.69 83 GLU A N 1
ATOM 676 C CA . GLU A 1 83 ? -1.975 -8.657 -19.835 1.00 93.69 83 GLU A CA 1
ATOM 677 C C . GLU A 1 83 ? -1.532 -7.263 -20.308 1.00 93.69 83 GLU A C 1
ATOM 679 O O . GLU A 1 83 ? -1.167 -7.104 -21.471 1.00 93.69 83 GLU A O 1
ATOM 684 N N . TYR A 1 84 ? -1.518 -6.274 -19.407 1.00 93.25 84 TYR A N 1
ATOM 685 C CA . TYR A 1 84 ? -1.280 -4.862 -19.725 1.00 93.25 84 TYR A CA 1
ATOM 686 C C . TYR A 1 84 ? -0.062 -4.261 -18.998 1.00 93.25 84 TYR A C 1
ATOM 688 O O . TYR A 1 84 ? -0.033 -3.059 -18.735 1.00 93.25 84 TYR A O 1
ATOM 696 N N . LEU A 1 85 ? 0.960 -5.069 -18.683 1.00 94.00 85 LEU A N 1
ATOM 697 C CA . LEU A 1 85 ? 2.176 -4.638 -17.966 1.00 94.00 85 LEU A CA 1
ATOM 698 C C . LEU A 1 85 ? 2.806 -3.366 -18.555 1.00 94.00 85 LEU A C 1
ATOM 700 O O . LEU A 1 85 ? 2.989 -2.382 -17.840 1.00 94.00 85 LEU A O 1
ATOM 704 N N . ASP A 1 86 ? 3.079 -3.367 -19.864 1.00 93.44 86 ASP A N 1
ATOM 705 C CA . ASP A 1 86 ? 3.727 -2.246 -20.557 1.00 93.44 86 ASP A CA 1
ATOM 706 C C . ASP A 1 86 ? 2.869 -0.970 -20.522 1.00 93.44 86 ASP A C 1
ATOM 708 O O . ASP A 1 86 ? 3.381 0.135 -20.337 1.00 93.44 86 ASP A O 1
ATOM 712 N N . GLU A 1 87 ? 1.549 -1.111 -20.677 1.00 94.25 87 GLU A N 1
ATOM 713 C CA . GLU A 1 87 ? 0.608 0.016 -20.683 1.00 94.25 87 GLU A CA 1
ATOM 714 C C . GLU A 1 87 ? 0.449 0.634 -19.291 1.00 94.25 87 GLU A C 1
ATOM 716 O O . GLU A 1 87 ? 0.363 1.857 -19.144 1.00 94.25 87 GLU A O 1
ATOM 721 N N . LEU A 1 88 ? 0.445 -0.215 -18.264 1.00 92.38 88 LEU A N 1
ATOM 722 C CA . LEU A 1 88 ? 0.394 0.182 -16.862 1.00 92.38 88 LEU A CA 1
ATOM 723 C C . LEU A 1 88 ? 1.763 0.639 -16.338 1.00 92.38 88 LEU A C 1
ATOM 725 O O . LEU A 1 88 ? 1.835 1.247 -15.272 1.00 92.38 88 LEU A O 1
ATOM 729 N N . GLY A 1 89 ? 2.836 0.390 -17.093 1.00 95.44 89 GLY A N 1
ATOM 730 C CA . GLY A 1 89 ? 4.208 0.697 -16.711 1.00 95.44 89 GLY A CA 1
ATOM 731 C C . GLY A 1 89 ? 4.673 -0.106 -15.499 1.00 95.44 89 GLY A C 1
ATOM 732 O O . GLY A 1 89 ? 5.340 0.446 -14.631 1.00 95.44 89 GLY A O 1
ATOM 733 N N . ILE A 1 90 ? 4.281 -1.375 -15.421 1.00 96.25 90 ILE A N 1
ATOM 734 C CA . ILE A 1 90 ? 4.699 -2.311 -14.376 1.00 96.25 90 ILE A CA 1
ATOM 735 C C . ILE A 1 90 ? 5.840 -3.157 -14.935 1.00 96.25 90 ILE A C 1
ATOM 737 O O . ILE A 1 90 ? 5.655 -3.834 -15.947 1.00 96.25 90 ILE A O 1
ATOM 741 N N . ASN A 1 91 ? 6.978 -3.200 -14.245 1.00 95.31 91 ASN A N 1
ATOM 742 C CA . ASN A 1 91 ? 7.961 -4.263 -14.451 1.00 95.31 91 ASN A CA 1
ATOM 743 C C . ASN A 1 91 ? 7.934 -5.184 -13.237 1.00 95.31 91 ASN A C 1
ATOM 745 O O . ASN A 1 91 ? 7.786 -4.719 -12.108 1.00 95.31 91 ASN A O 1
ATOM 749 N N . PHE A 1 92 ? 8.082 -6.489 -13.454 1.00 92.62 92 PHE A N 1
ATOM 750 C CA . PHE A 1 92 ? 8.198 -7.448 -12.361 1.00 92.62 92 PHE A CA 1
ATOM 751 C C . PHE A 1 92 ? 9.520 -8.217 -12.423 1.00 92.62 92 PHE A C 1
ATOM 753 O O . PHE A 1 92 ? 10.072 -8.471 -13.493 1.00 92.62 92 PHE A O 1
ATOM 760 N N . PHE A 1 93 ? 10.014 -8.591 -11.249 1.00 89.94 93 PHE A N 1
ATOM 761 C CA . PHE A 1 93 ? 11.294 -9.234 -11.001 1.00 89.94 93 PHE A CA 1
ATOM 762 C C . PHE A 1 93 ? 11.058 -10.371 -10.008 1.00 89.94 93 PHE A C 1
ATOM 764 O O . PHE A 1 93 ? 10.942 -10.133 -8.807 1.00 89.94 93 PHE A O 1
ATOM 771 N N . ALA A 1 94 ? 10.956 -11.591 -10.524 1.00 88.62 94 ALA A N 1
ATOM 772 C CA . ALA A 1 94 ? 10.804 -12.802 -9.730 1.00 88.62 94 ALA A CA 1
ATOM 773 C C . ALA A 1 94 ? 11.685 -13.905 -10.324 1.00 88.62 94 ALA A C 1
ATOM 775 O O . ALA A 1 94 ? 11.688 -14.110 -11.543 1.00 88.62 94 ALA A O 1
ATOM 776 N N . ASP A 1 95 ? 12.416 -14.608 -9.464 1.00 88.31 95 ASP A N 1
ATOM 777 C CA . ASP A 1 95 ? 13.265 -15.745 -9.824 1.00 88.31 95 ASP A CA 1
ATOM 778 C C . ASP A 1 95 ? 12.471 -17.066 -9.789 1.00 88.31 95 ASP A C 1
ATOM 780 O O . ASP A 1 95 ? 12.834 -18.039 -10.460 1.00 88.31 95 ASP A O 1
ATOM 784 N N . SER A 1 96 ? 11.369 -17.104 -9.027 1.00 91.44 96 SER A N 1
ATOM 785 C CA . SER A 1 96 ? 10.460 -18.246 -8.890 1.00 91.44 96 SER A CA 1
ATOM 786 C C . SER A 1 96 ? 8.986 -17.830 -8.892 1.00 91.44 96 SER A C 1
ATOM 788 O O . SER A 1 96 ? 8.612 -16.740 -8.465 1.00 91.44 96 SER A O 1
ATOM 790 N N . TRP A 1 97 ? 8.113 -18.761 -9.287 1.00 88.81 97 TRP A N 1
ATOM 791 C CA . TRP A 1 97 ? 6.664 -18.629 -9.100 1.00 88.81 97 TRP A CA 1
ATOM 792 C C . TRP A 1 97 ? 6.245 -18.592 -7.627 1.00 88.81 97 TRP A C 1
ATOM 794 O O . TRP A 1 97 ? 5.180 -18.066 -7.321 1.00 88.81 97 TRP A O 1
ATOM 804 N N . ASP A 1 98 ? 7.077 -19.104 -6.717 1.00 91.19 98 ASP A N 1
ATOM 805 C CA . ASP A 1 98 ? 6.806 -19.067 -5.274 1.00 91.19 98 ASP A CA 1
ATOM 806 C C . ASP A 1 98 ? 6.772 -17.631 -4.719 1.00 91.19 98 ASP A C 1
ATOM 808 O O . ASP A 1 98 ? 6.181 -17.394 -3.669 1.00 91.19 98 ASP A O 1
ATOM 812 N N . GLU A 1 99 ? 7.363 -16.665 -5.430 1.00 91.12 99 GLU A N 1
ATOM 813 C CA . GLU A 1 99 ? 7.361 -15.247 -5.046 1.00 91.12 99 GLU A CA 1
ATOM 814 C C . GLU A 1 99 ? 6.062 -14.521 -5.444 1.00 91.12 99 GLU A C 1
ATOM 816 O O . GLU A 1 99 ? 5.810 -13.400 -5.007 1.00 91.12 99 GLU A O 1
ATOM 821 N N . PHE A 1 100 ? 5.187 -15.159 -6.230 1.00 91.94 100 PHE A N 1
ATOM 822 C CA . PHE A 1 100 ? 3.864 -14.635 -6.587 1.00 91.94 100 PHE A CA 1
ATOM 823 C C . PHE A 1 100 ? 2.848 -14.891 -5.454 1.00 91.94 100 PHE A C 1
ATOM 825 O O . PHE A 1 100 ? 1.748 -15.400 -5.668 1.00 91.94 100 PHE A O 1
ATOM 832 N N . ASP A 1 101 ? 3.197 -14.553 -4.216 1.00 91.88 101 ASP A N 1
ATOM 833 C CA . ASP A 1 101 ? 2.415 -14.880 -3.013 1.00 91.88 101 ASP A CA 1
ATOM 834 C C . ASP A 1 101 ? 1.743 -13.665 -2.351 1.00 91.88 101 ASP A C 1
ATOM 836 O O . ASP A 1 101 ? 1.143 -13.797 -1.281 1.00 91.88 101 ASP A O 1
ATOM 840 N N . ALA A 1 102 ? 1.849 -12.490 -2.983 1.00 92.06 102 ALA A N 1
ATOM 841 C CA . ALA A 1 102 ? 1.405 -11.190 -2.473 1.00 92.06 102 ALA A CA 1
ATOM 842 C C . ALA A 1 102 ? 2.068 -10.766 -1.145 1.00 92.06 102 ALA A C 1
ATOM 844 O O . ALA A 1 102 ? 1.592 -9.851 -0.468 1.00 92.06 102 ALA A O 1
ATOM 845 N N . LYS A 1 103 ? 3.190 -11.403 -0.783 1.00 90.88 103 LYS A N 1
ATOM 846 C CA . LYS A 1 103 ? 4.028 -11.087 0.387 1.00 90.88 103 LYS A CA 1
ATOM 847 C C . LYS A 1 103 ? 5.443 -10.669 0.002 1.00 90.88 103 LYS A C 1
ATOM 849 O O . LYS A 1 103 ? 6.136 -10.090 0.833 1.00 90.88 103 LYS A O 1
ATOM 854 N N . HIS A 1 104 ? 5.840 -10.889 -1.248 1.00 91.62 104 HIS A N 1
ATOM 855 C CA . HIS A 1 104 ? 7.076 -10.363 -1.808 1.00 91.62 104 HIS A CA 1
ATOM 856 C C . HIS A 1 104 ? 6.797 -9.162 -2.712 1.00 91.62 104 HIS A C 1
ATOM 858 O O . HIS A 1 104 ? 5.961 -9.214 -3.615 1.00 91.62 104 HIS A O 1
ATOM 864 N N . LEU A 1 105 ? 7.534 -8.071 -2.488 1.00 94.12 105 LEU A N 1
ATOM 865 C CA . LEU A 1 105 ? 7.547 -6.941 -3.407 1.00 94.12 105 LEU A CA 1
ATOM 866 C C . LEU A 1 105 ? 8.405 -7.302 -4.625 1.00 94.12 105 LEU A C 1
ATOM 868 O O . LEU A 1 105 ? 9.635 -7.191 -4.609 1.00 94.12 105 LEU A O 1
ATOM 872 N N . ILE A 1 106 ? 7.733 -7.753 -5.680 1.00 95.19 106 ILE A N 1
ATOM 873 C CA . ILE A 1 106 ? 8.367 -8.210 -6.921 1.00 95.19 106 ILE A CA 1
ATOM 874 C C . ILE A 1 106 ? 8.169 -7.246 -8.088 1.00 95.19 106 ILE A C 1
ATOM 876 O O . ILE A 1 106 ? 8.476 -7.617 -9.210 1.00 95.19 106 ILE A O 1
ATOM 880 N N . ILE A 1 107 ? 7.653 -6.036 -7.870 1.00 95.94 107 ILE A N 1
ATOM 881 C CA . ILE A 1 107 ? 7.401 -5.080 -8.955 1.00 95.94 107 ILE A CA 1
ATOM 882 C C . ILE A 1 107 ? 8.076 -3.732 -8.726 1.00 95.94 107 ILE A C 1
ATOM 884 O O . ILE A 1 107 ? 8.359 -3.348 -7.591 1.00 95.94 107 ILE A O 1
ATOM 888 N N . ASP A 1 108 ? 8.283 -3.009 -9.820 1.00 96.88 108 ASP A N 1
ATOM 889 C CA . ASP A 1 108 ? 8.373 -1.554 -9.829 1.00 96.88 108 ASP A CA 1
ATOM 890 C C . ASP A 1 108 ? 7.286 -0.951 -10.729 1.00 96.88 108 ASP A C 1
ATOM 892 O O . ASP A 1 108 ? 6.536 -1.671 -11.399 1.00 96.88 108 ASP A O 1
ATOM 896 N N . THR A 1 109 ? 7.155 0.373 -10.691 1.00 96.31 109 THR A N 1
ATOM 897 C CA . THR A 1 109 ? 6.152 1.093 -11.475 1.00 96.31 109 THR A CA 1
ATOM 898 C C . THR A 1 109 ? 6.791 2.205 -12.291 1.00 96.31 109 THR A C 1
ATOM 900 O O . THR A 1 109 ? 7.934 2.610 -12.074 1.00 96.31 109 THR A O 1
ATOM 903 N N . LYS A 1 110 ? 6.013 2.776 -13.210 1.00 95.56 110 LYS A N 1
ATOM 904 C CA . LYS A 1 110 ? 6.422 3.906 -14.048 1.00 95.56 110 LYS A CA 1
ATOM 905 C C . LYS A 1 110 ? 6.987 5.084 -13.249 1.00 95.56 110 LYS A C 1
ATOM 907 O O . LYS A 1 110 ? 7.825 5.823 -13.766 1.00 95.56 110 LYS A O 1
ATOM 912 N N . ASN A 1 111 ? 6.483 5.292 -12.037 1.00 96.62 111 ASN A N 1
ATOM 913 C CA . ASN A 1 111 ? 6.793 6.461 -11.222 1.00 96.62 111 ASN A CA 1
ATOM 914 C C . ASN A 1 111 ? 7.826 6.175 -10.128 1.00 96.62 111 ASN A C 1
ATOM 916 O O . ASN A 1 111 ? 8.448 7.122 -9.649 1.00 96.62 111 ASN A O 1
ATOM 920 N N . LEU A 1 112 ? 7.976 4.916 -9.702 1.00 97.44 112 LEU A N 1
ATOM 921 C CA . LEU A 1 112 ? 8.776 4.544 -8.538 1.00 97.44 112 LEU A CA 1
ATOM 922 C C . LEU A 1 112 ? 9.559 3.264 -8.807 1.00 97.44 112 LEU A C 1
ATOM 924 O O . LEU A 1 112 ? 8.995 2.230 -9.165 1.00 97.44 112 LEU A O 1
ATOM 928 N N . THR A 1 113 ? 10.866 3.331 -8.573 1.00 97.25 113 THR A N 1
ATOM 929 C CA . THR A 1 113 ? 11.740 2.154 -8.633 1.00 97.25 113 THR A CA 1
ATOM 930 C C . THR A 1 113 ? 11.462 1.203 -7.468 1.00 97.25 113 THR A C 1
ATOM 932 O O . THR A 1 113 ? 11.003 1.629 -6.408 1.00 97.25 113 THR A O 1
ATOM 935 N N . LYS A 1 114 ? 11.826 -0.081 -7.605 1.00 94.81 114 LYS A N 1
ATOM 936 C CA . LYS A 1 114 ? 11.711 -1.062 -6.509 1.00 94.81 114 LYS A CA 1
ATOM 937 C C . LYS A 1 114 ? 12.355 -0.565 -5.207 1.00 94.81 114 LYS A C 1
ATOM 939 O O . LYS A 1 114 ? 11.765 -0.701 -4.145 1.00 94.81 114 LYS A O 1
ATOM 944 N N . GLN A 1 115 ? 13.526 0.069 -5.290 1.00 95.88 115 GLN 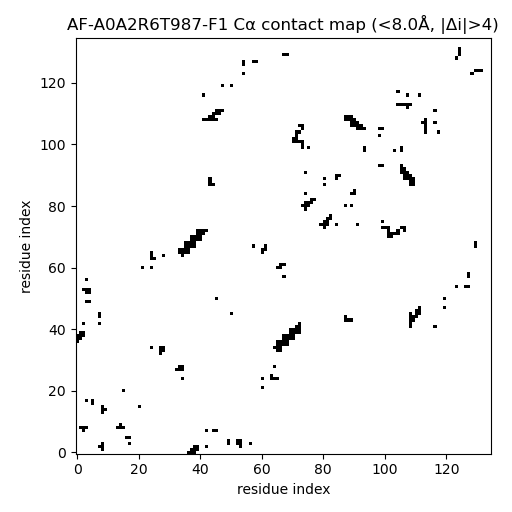A N 1
ATOM 945 C CA . GLN A 1 115 ? 14.217 0.609 -4.116 1.00 95.88 115 GLN A CA 1
ATOM 946 C C . GLN A 1 115 ? 13.431 1.745 -3.440 1.00 95.88 115 GLN A C 1
ATOM 948 O O . GLN A 1 115 ? 13.404 1.836 -2.214 1.00 95.88 115 GLN A O 1
ATOM 953 N N . GLU A 1 116 ? 12.799 2.625 -4.218 1.00 97.25 116 GLU A N 1
ATOM 954 C CA . GLU A 1 116 ? 11.942 3.676 -3.661 1.00 97.25 116 GLU A CA 1
ATOM 955 C C . GLU A 1 116 ? 10.692 3.082 -3.018 1.00 97.25 116 GLU A C 1
ATOM 957 O O . GLU A 1 116 ? 10.321 3.498 -1.928 1.00 97.25 116 GLU A O 1
ATOM 962 N N . LEU A 1 117 ? 10.091 2.070 -3.641 1.00 96.69 117 LEU A N 1
ATOM 963 C CA . LEU A 1 117 ? 8.942 1.353 -3.095 1.00 96.69 117 LEU A CA 1
ATOM 964 C C . LEU A 1 117 ? 9.269 0.631 -1.785 1.00 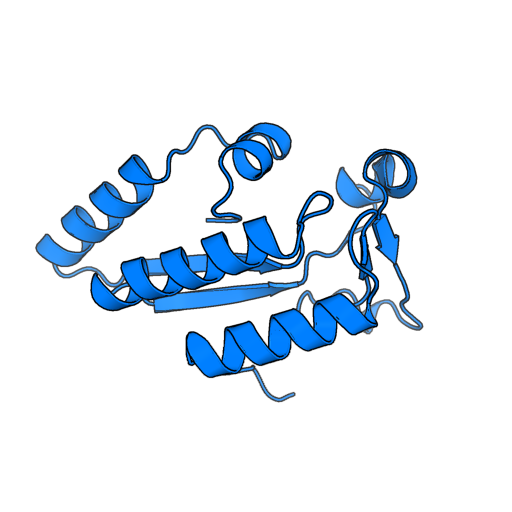96.69 117 LEU A C 1
ATOM 966 O O . LEU A 1 117 ? 8.472 0.671 -0.856 1.00 96.69 117 LEU A O 1
ATOM 970 N N . GLU A 1 118 ? 10.443 0.007 -1.684 1.00 95.19 118 GLU A N 1
ATOM 971 C CA . GLU A 1 118 ? 10.933 -0.601 -0.442 1.00 95.19 118 GLU A CA 1
ATOM 972 C C . GLU A 1 118 ? 11.112 0.442 0.672 1.00 95.19 118 GLU A C 1
ATOM 974 O O . GLU A 1 118 ? 10.783 0.171 1.829 1.00 95.19 118 GLU A O 1
ATOM 979 N N . GLN A 1 119 ? 11.601 1.639 0.331 1.00 95.69 119 GLN A N 1
ATOM 980 C CA . GLN A 1 119 ? 11.744 2.737 1.285 1.00 95.69 119 GLN A CA 1
ATOM 981 C C . GLN A 1 119 ? 10.378 3.263 1.749 1.00 95.69 119 GLN A C 1
ATOM 983 O O . GLN A 1 119 ? 10.139 3.347 2.951 1.00 95.69 119 GLN A O 1
ATOM 988 N N . GLU A 1 120 ? 9.462 3.538 0.819 1.00 95.06 120 GLU A N 1
ATOM 989 C CA . GLU A 1 120 ? 8.107 3.999 1.141 1.00 95.06 120 GLU A CA 1
ATOM 990 C C . GLU A 1 120 ? 7.318 2.963 1.953 1.00 95.06 120 GLU A C 1
ATOM 992 O O . GLU A 1 120 ? 6.611 3.319 2.895 1.00 95.06 120 GLU A O 1
ATOM 997 N N . LEU A 1 121 ? 7.472 1.674 1.634 1.00 93.12 121 LEU A N 1
ATOM 998 C CA . LEU A 1 121 ? 6.898 0.565 2.392 1.00 93.12 121 LEU A CA 1
ATOM 999 C C . LEU A 1 121 ? 7.400 0.560 3.835 1.00 93.12 121 LEU A C 1
ATOM 1001 O O . LEU A 1 121 ? 6.611 0.384 4.763 1.00 93.12 121 LEU A O 1
ATOM 1005 N N . LYS A 1 122 ? 8.714 0.714 4.026 1.00 92.19 122 LYS A N 1
ATOM 1006 C CA . LYS A 1 122 ? 9.313 0.744 5.359 1.00 92.19 122 LYS A CA 1
ATOM 1007 C C . LYS A 1 122 ? 8.729 1.894 6.179 1.00 92.19 122 LYS A C 1
ATOM 1009 O O . LYS A 1 122 ? 8.331 1.676 7.320 1.00 92.19 122 LYS A O 1
ATOM 1014 N N . ASP A 1 123 ? 8.645 3.081 5.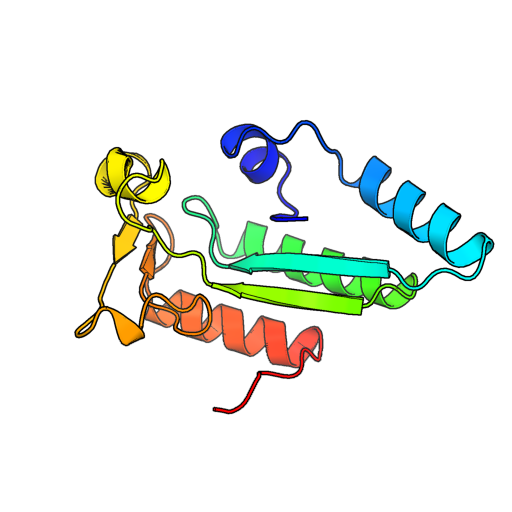587 1.00 91.75 123 ASP A N 1
ATOM 1015 C CA . ASP A 1 123 ? 8.117 4.266 6.262 1.00 91.75 123 ASP A CA 1
ATOM 1016 C C . ASP A 1 123 ? 6.615 4.102 6.572 1.00 91.75 123 ASP A C 1
ATOM 1018 O O . ASP A 1 123 ? 6.182 4.372 7.690 1.00 91.75 123 ASP A O 1
ATOM 1022 N N . LEU A 1 124 ? 5.829 3.534 5.647 1.00 89.75 124 LEU A N 1
ATOM 1023 C CA . LEU A 1 124 ? 4.418 3.195 5.876 1.00 89.75 124 LEU A CA 1
ATOM 1024 C C . LEU A 1 124 ? 4.242 2.220 7.048 1.00 89.75 124 LEU A C 1
ATOM 1026 O O . LEU A 1 124 ? 3.397 2.445 7.914 1.00 89.75 124 LEU A O 1
ATOM 1030 N N . VAL A 1 125 ? 5.022 1.137 7.088 1.00 88.88 125 VAL A N 1
ATOM 1031 C CA . VAL A 1 125 ? 4.946 0.126 8.155 1.00 88.88 125 VAL A CA 1
ATOM 1032 C C . VAL A 1 125 ? 5.311 0.727 9.511 1.00 88.88 125 VAL A C 1
ATOM 1034 O O . VAL A 1 125 ? 4.606 0.474 10.489 1.00 88.88 125 VAL A O 1
ATOM 1037 N N . ASP A 1 126 ? 6.368 1.542 9.565 1.00 87.62 126 ASP A N 1
ATOM 1038 C CA . ASP A 1 126 ? 6.818 2.204 10.793 1.00 87.62 126 ASP A CA 1
ATOM 1039 C C . ASP A 1 126 ? 5.760 3.191 11.328 1.00 87.62 126 ASP A C 1
ATOM 1041 O O . ASP A 1 126 ? 5.567 3.299 12.540 1.00 87.62 126 ASP A O 1
ATOM 1045 N N . GLU A 1 127 ? 5.054 3.896 10.440 1.00 85.31 127 GLU A N 1
ATOM 1046 C CA . GLU A 1 127 ? 4.092 4.935 10.814 1.00 85.31 127 GLU A CA 1
ATOM 1047 C C . GLU A 1 127 ? 2.674 4.433 11.097 1.00 85.31 127 GLU A C 1
ATOM 1049 O O . GLU A 1 127 ? 1.997 4.978 11.971 1.00 85.31 127 GLU A O 1
ATOM 1054 N N . VAL A 1 128 ? 2.200 3.436 10.347 1.00 83.25 128 VAL A N 1
ATOM 1055 C CA . VAL A 1 128 ? 0.863 2.844 10.529 1.00 83.25 128 VAL A CA 1
ATOM 1056 C C . VAL A 1 128 ? 0.900 1.734 11.588 1.00 83.25 128 VAL A C 1
ATOM 1058 O O . VAL A 1 128 ? -0.128 1.381 12.157 1.00 83.25 128 VAL A O 1
ATOM 1061 N N . GLY A 1 129 ? 2.083 1.197 11.901 1.00 79.00 129 GLY A N 1
ATOM 1062 C CA . GLY A 1 129 ? 2.241 0.134 12.893 1.00 79.00 129 GLY A CA 1
ATOM 1063 C C . GLY A 1 129 ? 1.728 -1.223 12.409 1.00 79.00 129 GLY A C 1
ATOM 1064 O O . GLY A 1 129 ? 1.307 -2.048 13.220 1.00 79.00 129 GLY A O 1
ATOM 1065 N N . LEU A 1 130 ? 1.749 -1.463 11.093 1.00 76.25 130 LEU A N 1
ATOM 1066 C CA . LEU A 1 130 ? 1.375 -2.754 10.519 1.00 76.25 130 LEU A CA 1
ATOM 1067 C C . LEU A 1 130 ? 2.349 -3.847 10.974 1.00 76.25 130 LEU A C 1
ATOM 1069 O O . LEU A 1 130 ? 3.565 -3.725 10.823 1.00 76.25 130 LEU A O 1
ATOM 1073 N N . GLU A 1 131 ? 1.824 -4.969 11.463 1.00 64.81 131 GLU A N 1
ATOM 1074 C CA . GLU A 1 131 ? 2.651 -6.151 11.687 1.00 64.81 131 GLU A CA 1
ATOM 1075 C C . GLU A 1 131 ? 2.963 -6.816 10.342 1.00 64.81 131 GLU A C 1
ATOM 1077 O O . GLU A 1 131 ? 2.082 -7.313 9.640 1.00 64.81 131 GLU A O 1
ATOM 1082 N N . THR A 1 132 ? 4.241 -6.838 9.970 1.00 53.91 132 THR A N 1
ATOM 1083 C CA . THR A 1 132 ? 4.700 -7.631 8.830 1.00 53.91 132 THR A CA 1
ATOM 1084 C C . THR A 1 132 ? 4.627 -9.111 9.194 1.00 53.91 132 THR A C 1
ATOM 1086 O O . THR A 1 132 ? 5.156 -9.541 10.223 1.00 53.91 132 THR A O 1
ATOM 1089 N N . PHE A 1 133 ? 3.983 -9.919 8.346 1.00 45.72 133 PHE A N 1
ATOM 1090 C CA . PHE A 1 133 ? 4.047 -11.373 8.471 1.00 45.72 133 PHE A CA 1
ATOM 1091 C C . PHE A 1 133 ? 5.495 -11.811 8.227 1.00 45.72 133 PHE A C 1
ATOM 1093 O O . PHE A 1 133 ? 5.918 -11.972 7.085 1.00 45.72 133 PHE A O 1
ATOM 1100 N N . LYS A 1 134 ? 6.273 -11.975 9.301 1.00 30.66 134 LYS A N 1
ATOM 1101 C CA . LYS A 1 134 ? 7.579 -12.632 9.234 1.00 30.66 134 LYS A CA 1
ATOM 1102 C C . LYS A 1 134 ? 7.355 -14.081 8.798 1.00 30.66 134 LYS A C 1
ATOM 1104 O O . LYS A 1 134 ? 6.759 -14.854 9.548 1.00 30.66 134 LYS A O 1
ATOM 1109 N N . THR A 1 135 ? 7.791 -14.410 7.586 1.00 34.38 135 THR A N 1
ATOM 1110 C CA . THR A 1 135 ? 8.068 -15.788 7.151 1.00 34.38 135 THR A CA 1
ATOM 1111 C C . THR A 1 135 ? 9.153 -16.424 8.005 1.00 34.38 135 THR A C 1
ATOM 1113 O O . THR A 1 135 ? 10.125 -15.708 8.343 1.00 34.38 135 THR A O 1
#

Secondary structure (DSSP, 8-state):
---S-HHHHHHTT----HHHHHHHHHHHHHTT---EEEEEE--TT--HHHHHHHHHHHHHHHHTT-EEEEEE----TTSHHHHTHHHHTEEE--SSGGGTTTTS--EEESS--HHHHHHHHHHHHHHHT------

Foldseek 3Di:
DAFQDVVLCVVVPHPDHLVNVLVVLLVCVVVPHAAEAEYEPDFQPDALVRLVVRLVSLQVSVVSVYHYHYFYDAPDPPDPCVVCVVVSQKDFADPDPVCRPRLHNGIDHPHGDSVRSVVSVVVSCVRSVDDRPDD

Radius of gyration: 15.2 Å; Cα contacts (8 Å, |Δi|>4): 176; chains: 1; bounding box: 37×31×38 Å

Nearest PDB structures (foldseek):
  6fd2-assembly1_B  TM=8.066E-01  e=3.863E-06  Streptoalloteichus tenebrarius
  9ccb-assembly1_A  TM=5.934E-01  e=1.877E-05  Methanothermobacter marburgensis
  8pty-assembly1_C  TM=5.723E-01  e=1.455E-02  Homo sapiens
  6iaz-assembly1_A  TM=5.527E-01  e=3.003E-02  Methanocaldococcus infernus
  6wte-assembly2_B  TM=7.080E-01  e=3.920E-01  Kitasatospora setae KM-6054